Protein AF-A0A6V7IAX2-F1 (afdb_monomer_lite)

Structure (mmCIF, N/CA/C/O backbone):
data_AF-A0A6V7IAX2-F1
#
_entry.id   AF-A0A6V7IAX2-F1
#
loop_
_atom_site.group_PDB
_atom_site.id
_atom_site.type_symbol
_atom_site.label_atom_id
_atom_site.label_alt_id
_atom_site.label_comp_id
_atom_site.label_asym_id
_atom_site.label_entity_id
_atom_site.label_seq_id
_atom_site.pdbx_PDB_ins_code
_atom_site.Cartn_x
_atom_site.Cartn_y
_atom_site.Cartn_z
_atom_site.occupancy
_atom_site.B_iso_or_equiv
_atom_site.auth_seq_id
_atom_site.auth_comp_id
_atom_site.auth_asym_id
_atom_site.auth_atom_id
_atom_site.pdbx_PDB_model_num
ATOM 1 N N . MET A 1 1 ? 44.172 -17.782 -10.742 1.00 46.28 1 MET A N 1
ATOM 2 C CA . MET A 1 1 ? 43.265 -17.613 -9.588 1.00 46.28 1 MET A CA 1
ATOM 3 C C . MET A 1 1 ? 42.178 -16.641 -10.021 1.00 46.28 1 MET A C 1
ATOM 5 O O . MET A 1 1 ? 42.547 -15.514 -10.330 1.00 46.28 1 MET A O 1
ATOM 9 N N . PRO A 1 2 ? 40.907 -17.053 -10.176 1.00 46.06 2 PRO A N 1
ATOM 10 C CA . PRO A 1 2 ? 39.849 -16.120 -10.554 1.00 46.06 2 PRO A CA 1
ATOM 11 C C . PRO A 1 2 ? 39.593 -15.135 -9.404 1.00 46.06 2 PRO A C 1
ATOM 13 O O . PRO A 1 2 ? 39.773 -15.482 -8.233 1.00 46.06 2 PRO A O 1
ATOM 16 N N . SER A 1 3 ? 39.261 -13.893 -9.758 1.00 49.22 3 SER A N 1
ATOM 17 C CA . SER A 1 3 ? 39.127 -12.775 -8.825 1.00 49.22 3 SER A CA 1
ATOM 18 C C . SER A 1 3 ? 37.990 -13.016 -7.828 1.00 49.22 3 SER A C 1
ATOM 20 O O . SER A 1 3 ? 36.941 -13.562 -8.164 1.00 49.22 3 SER A O 1
ATOM 22 N N . ARG A 1 4 ? 38.195 -12.603 -6.575 1.00 54.78 4 ARG A N 1
ATOM 23 C CA . ARG A 1 4 ? 37.263 -12.811 -5.451 1.00 54.78 4 ARG A CA 1
ATOM 24 C C . ARG A 1 4 ? 35.978 -11.971 -5.571 1.00 54.78 4 ARG A C 1
ATOM 26 O O . ARG A 1 4 ? 35.063 -12.148 -4.769 1.00 54.78 4 ARG A O 1
ATOM 33 N N . ASP A 1 5 ? 35.906 -11.093 -6.568 1.00 54.31 5 ASP A N 1
ATOM 34 C CA . ASP A 1 5 ? 34.832 -10.116 -6.747 1.00 54.31 5 ASP A CA 1
ATOM 35 C C . ASP A 1 5 ? 33.701 -10.576 -7.683 1.00 54.31 5 ASP A C 1
ATOM 37 O O . ASP A 1 5 ? 32.591 -10.058 -7.575 1.00 54.31 5 ASP A O 1
ATOM 41 N N . ASP A 1 6 ? 33.905 -11.604 -8.517 1.00 52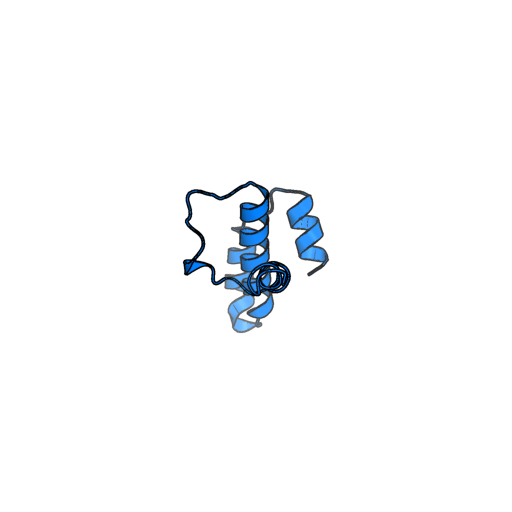.97 6 ASP A N 1
ATOM 42 C CA . ASP A 1 6 ? 32.878 -12.072 -9.469 1.00 52.97 6 ASP A CA 1
ATOM 43 C C . ASP A 1 6 ? 31.672 -12.759 -8.792 1.00 52.97 6 ASP A C 1
ATOM 45 O O . ASP A 1 6 ? 30.571 -12.799 -9.337 1.00 52.97 6 ASP A O 1
ATOM 49 N N . ASN A 1 7 ? 31.835 -13.263 -7.562 1.00 46.94 7 ASN A N 1
ATOM 50 C CA . ASN A 1 7 ? 30.770 -13.967 -6.828 1.00 46.94 7 ASN A CA 1
ATOM 51 C C . ASN A 1 7 ? 29.866 -13.018 -6.007 1.00 46.94 7 ASN A C 1
ATOM 53 O O . ASN A 1 7 ? 28.844 -13.424 -5.453 1.00 46.94 7 ASN A O 1
ATOM 57 N N . ARG A 1 8 ? 30.203 -11.725 -5.904 1.00 48.03 8 ARG A N 1
ATOM 58 C CA . ARG A 1 8 ? 29.406 -10.788 -5.092 1.00 48.03 8 ARG A CA 1
ATOM 59 C C . ARG A 1 8 ? 28.132 -10.318 -5.797 1.00 48.03 8 ARG A C 1
ATOM 61 O O . ARG A 1 8 ? 27.240 -9.815 -5.125 1.00 48.03 8 ARG A O 1
ATOM 68 N N . SER A 1 9 ? 28.027 -10.532 -7.107 1.00 50.06 9 SER A N 1
ATOM 69 C CA . SER A 1 9 ? 26.973 -9.979 -7.966 1.00 50.06 9 SER A CA 1
ATOM 70 C C . SER A 1 9 ? 25.652 -10.758 -7.938 1.00 50.06 9 SER A C 1
ATOM 72 O O . SER A 1 9 ? 24.606 -10.171 -8.180 1.00 50.06 9 SER A O 1
ATOM 74 N N . LEU A 1 10 ? 25.662 -12.054 -7.598 1.00 48.88 10 LEU A N 1
ATOM 75 C CA . LEU A 1 10 ? 24.450 -12.896 -7.634 1.00 48.88 10 LEU A CA 1
ATOM 76 C C . LEU A 1 10 ? 23.584 -12.795 -6.365 1.00 48.88 10 LEU A C 1
ATOM 78 O O . LEU A 1 10 ? 22.385 -13.059 -6.399 1.00 48.88 10 LEU A O 1
ATOM 82 N N . SER A 1 11 ? 24.176 -12.423 -5.225 1.00 53.06 11 SER A N 1
ATOM 83 C CA . SER A 1 11 ? 23.476 -12.374 -3.927 1.00 53.06 11 SER A CA 1
ATOM 84 C C . SER A 1 11 ? 22.829 -11.019 -3.619 1.00 53.06 11 SER A C 1
ATOM 86 O O . SER A 1 11 ? 21.937 -10.930 -2.774 1.00 53.06 11 SER A O 1
ATOM 88 N N . THR A 1 12 ? 23.247 -9.958 -4.309 1.00 54.00 12 THR A N 1
ATOM 89 C CA . THR A 1 12 ? 22.750 -8.588 -4.117 1.00 54.00 12 THR A CA 1
ATOM 90 C C . THR A 1 12 ? 21.463 -8.287 -4.876 1.00 54.00 12 THR A C 1
ATOM 92 O O . THR A 1 12 ? 20.764 -7.354 -4.484 1.00 54.00 12 THR A O 1
ATOM 95 N N . GLU A 1 13 ? 21.101 -9.072 -5.895 1.00 57.81 13 GLU A N 1
ATOM 96 C CA . GLU A 1 13 ? 19.896 -8.820 -6.704 1.00 57.81 13 GLU A CA 1
ATOM 97 C C . GLU A 1 13 ? 18.581 -8.970 -5.920 1.00 57.81 13 GLU A C 1
ATOM 99 O O . GLU A 1 13 ? 17.565 -8.395 -6.300 1.00 57.81 13 GLU A O 1
ATOM 104 N N . ARG A 1 14 ? 18.578 -9.706 -4.799 1.00 68.31 14 ARG A N 1
ATOM 105 C CA . ARG A 1 14 ? 17.367 -9.989 -3.998 1.00 68.31 14 ARG A CA 1
ATOM 106 C C . ARG A 1 14 ? 17.358 -9.325 -2.623 1.00 68.31 14 ARG A C 1
ATOM 108 O O . ARG A 1 14 ? 16.661 -9.777 -1.715 1.00 68.31 14 ARG A O 1
ATOM 115 N N . ARG A 1 15 ? 18.142 -8.265 -2.425 1.00 77.75 15 ARG A N 1
ATOM 116 C CA . ARG A 1 15 ? 18.112 -7.509 -1.167 1.00 77.75 15 ARG A CA 1
ATOM 117 C C . ARG A 1 15 ? 16.946 -6.524 -1.179 1.00 77.75 15 ARG A C 1
ATOM 119 O O . ARG A 1 15 ? 16.708 -5.856 -2.176 1.00 77.75 15 ARG A O 1
ATOM 126 N N . TRP A 1 16 ? 16.250 -6.378 -0.050 1.00 77.69 16 TRP A N 1
ATOM 127 C CA . TRP A 1 16 ? 15.273 -5.299 0.095 1.00 77.69 16 TRP A CA 1
ATOM 128 C C . TRP A 1 16 ? 15.957 -3.936 -0.074 1.00 77.69 16 TRP A C 1
ATOM 130 O O . TRP A 1 16 ? 16.901 -3.616 0.655 1.00 77.69 16 TRP A O 1
ATOM 140 N N . ILE A 1 17 ? 15.460 -3.142 -1.023 1.00 73.12 17 ILE A N 1
ATOM 141 C CA . ILE A 1 17 ? 15.964 -1.803 -1.323 1.00 73.12 17 ILE A CA 1
ATOM 142 C C . ILE A 1 17 ? 15.012 -0.757 -0.723 1.00 73.12 17 ILE A C 1
ATOM 144 O O . ILE A 1 17 ? 13.816 -0.744 -1.049 1.00 73.12 17 ILE A O 1
ATOM 148 N N . PRO A 1 18 ? 15.500 0.136 0.158 1.00 77.50 18 PRO A N 1
ATOM 149 C CA . PRO A 1 18 ? 14.662 1.171 0.730 1.00 77.50 18 PRO A CA 1
ATOM 150 C C . PRO A 1 18 ? 14.178 2.145 -0.346 1.00 77.50 18 PRO A C 1
ATOM 152 O O . PRO A 1 18 ? 14.966 2.574 -1.188 1.00 77.50 18 PRO A O 1
ATOM 155 N N . PRO A 1 19 ? 12.912 2.591 -0.295 1.00 71.12 19 PRO A N 1
ATOM 156 C CA . PRO A 1 19 ? 12.372 3.510 -1.295 1.00 71.12 19 PRO A CA 1
ATOM 157 C C . PRO A 1 19 ? 13.099 4.864 -1.336 1.00 71.12 19 PRO A C 1
ATOM 159 O O . PRO A 1 19 ? 13.071 5.524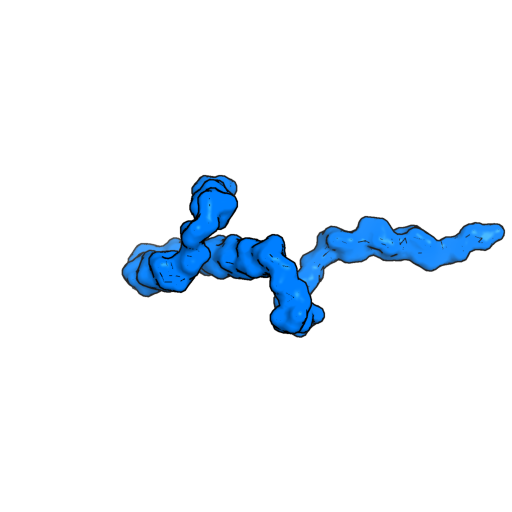 -2.365 1.00 71.12 19 PRO A O 1
ATOM 162 N N . SER A 1 20 ? 13.789 5.265 -0.261 1.00 75.75 20 SER A N 1
ATOM 163 C CA . SER A 1 20 ? 14.630 6.472 -0.230 1.00 75.75 20 SER A CA 1
ATOM 164 C C . SER A 1 20 ? 15.868 6.391 -1.129 1.00 75.75 20 SER A C 1
ATOM 166 O O . SER A 1 20 ? 16.440 7.423 -1.461 1.00 75.75 20 SER A O 1
ATOM 168 N N . THR A 1 21 ? 16.287 5.186 -1.521 1.00 72.56 21 THR A N 1
ATOM 169 C CA . THR A 1 21 ? 17.466 4.973 -2.378 1.00 72.56 21 THR A CA 1
ATOM 170 C C . THR A 1 21 ? 17.136 4.988 -3.871 1.00 72.56 21 THR A C 1
ATOM 172 O O . THR A 1 21 ? 18.037 5.116 -4.695 1.00 72.56 21 THR A O 1
ATOM 175 N N . ILE A 1 22 ? 15.850 4.909 -4.227 1.00 67.38 22 ILE A N 1
ATOM 176 C CA . ILE A 1 22 ? 15.371 4.932 -5.611 1.00 67.38 22 ILE A CA 1
ATOM 177 C C . ILE A 1 22 ? 15.090 6.387 -6.005 1.00 67.38 22 ILE A C 1
ATOM 179 O O . ILE A 1 22 ? 14.226 7.046 -5.422 1.00 67.38 22 ILE A O 1
ATOM 183 N N . ARG A 1 23 ? 15.832 6.911 -6.991 1.00 63.03 23 ARG A N 1
ATOM 184 C CA . ARG A 1 23 ? 15.592 8.257 -7.534 1.00 63.03 23 ARG A CA 1
ATOM 185 C C . ARG A 1 23 ? 14.259 8.286 -8.283 1.00 63.03 23 ARG A C 1
ATOM 187 O O . ARG A 1 23 ? 13.965 7.387 -9.067 1.00 63.03 23 ARG A O 1
ATOM 194 N N . ARG A 1 24 ? 13.467 9.339 -8.057 1.00 57.75 24 ARG A N 1
ATOM 195 C CA . ARG A 1 24 ? 12.120 9.507 -8.634 1.00 57.75 24 ARG A CA 1
ATOM 196 C C . ARG A 1 24 ? 12.105 9.683 -10.155 1.00 57.75 24 ARG A C 1
ATOM 198 O O . ARG A 1 24 ? 11.046 9.611 -10.763 1.00 57.75 24 ARG A O 1
ATOM 205 N N . ASP A 1 25 ? 13.264 9.857 -10.770 1.00 57.03 25 ASP A N 1
ATOM 206 C CA . ASP A 1 25 ? 13.370 10.236 -12.179 1.00 57.03 25 ASP A CA 1
ATOM 207 C C . ASP A 1 25 ? 13.496 9.008 -13.107 1.00 57.03 25 ASP A C 1
ATOM 209 O O . ASP A 1 25 ? 13.520 9.149 -14.324 1.00 57.03 25 ASP A O 1
ATOM 213 N N . ALA A 1 26 ? 13.533 7.791 -12.538 1.00 56.50 26 ALA A N 1
ATOM 214 C CA . ALA A 1 26 ? 13.702 6.516 -13.249 1.00 56.50 26 ALA A CA 1
ATOM 215 C C . ALA A 1 26 ? 12.505 5.552 -13.078 1.00 56.50 26 ALA A C 1
ATOM 217 O O . ALA A 1 26 ? 12.665 4.330 -13.037 1.00 56.50 26 ALA A O 1
ATOM 218 N N . PHE A 1 27 ? 11.283 6.074 -12.925 1.00 58.72 27 PHE A N 1
ATOM 219 C CA . PHE A 1 27 ? 10.089 5.227 -12.833 1.00 58.72 27 PHE A CA 1
ATOM 220 C C . PHE A 1 27 ? 9.672 4.711 -14.218 1.00 58.72 27 PHE A C 1
ATOM 222 O O . PHE A 1 27 ? 8.920 5.379 -14.932 1.00 58.72 27 PHE A O 1
ATOM 229 N N . THR A 1 28 ? 10.117 3.500 -14.565 1.00 67.88 28 THR A N 1
ATOM 230 C CA . THR A 1 28 ? 9.492 2.687 -15.619 1.00 67.88 28 THR A CA 1
ATOM 231 C C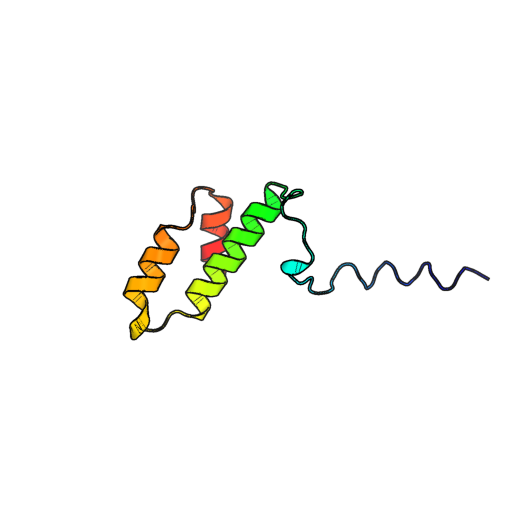 . THR A 1 28 ? 8.023 2.396 -15.251 1.00 67.88 28 THR A C 1
ATOM 233 O O . THR A 1 28 ? 7.654 2.493 -14.071 1.00 67.88 28 THR A O 1
ATOM 236 N N . PRO A 1 29 ? 7.143 2.083 -16.219 1.00 65.12 29 PRO A N 1
ATOM 237 C CA . PRO A 1 29 ? 5.747 1.741 -15.932 1.00 65.12 29 PRO A CA 1
ATOM 238 C C . PRO A 1 29 ? 5.593 0.595 -14.912 1.00 65.12 29 PRO A C 1
ATOM 240 O O . PRO A 1 29 ? 4.680 0.634 -14.088 1.00 65.12 29 PRO A O 1
ATOM 243 N N . GLU A 1 30 ? 6.526 -0.356 -14.868 1.00 66.38 30 GLU A N 1
ATOM 244 C CA . GLU A 1 30 ? 6.557 -1.452 -13.888 1.00 66.38 30 GLU A CA 1
ATOM 245 C C . GLU A 1 30 ? 6.787 -0.927 -12.461 1.00 66.38 30 GLU A C 1
ATOM 247 O O . GLU A 1 30 ? 6.045 -1.272 -11.541 1.00 66.38 30 GLU A O 1
ATOM 252 N N . ASN A 1 31 ? 7.727 0.009 -12.285 1.00 72.88 31 ASN A N 1
ATOM 253 C CA . ASN A 1 31 ? 8.005 0.627 -10.985 1.00 72.88 31 ASN A CA 1
ATOM 254 C C . ASN A 1 31 ? 6.810 1.450 -10.461 1.00 72.88 31 ASN A C 1
ATOM 256 O O . ASN A 1 31 ? 6.648 1.615 -9.247 1.00 72.88 31 ASN A O 1
ATOM 260 N N . ARG A 1 32 ? 5.965 1.984 -11.358 1.00 75.31 32 ARG A N 1
ATOM 261 C CA . ARG A 1 32 ? 4.726 2.688 -10.975 1.00 75.31 32 ARG A CA 1
ATOM 262 C C . ARG A 1 32 ? 3.684 1.716 -10.430 1.00 75.31 32 ARG A 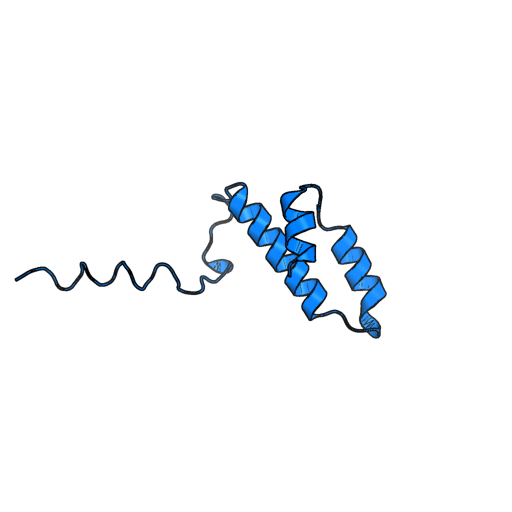C 1
ATOM 264 O O . ARG A 1 32 ? 3.077 2.005 -9.399 1.00 75.31 32 ARG A O 1
ATOM 271 N N . ASN A 1 33 ? 3.523 0.559 -11.068 1.00 77.50 33 ASN A N 1
ATOM 272 C CA . ASN A 1 33 ? 2.612 -0.481 -10.595 1.00 77.50 33 ASN A CA 1
ATOM 273 C C . ASN A 1 33 ? 3.057 -1.017 -9.227 1.00 77.50 33 ASN A C 1
ATOM 275 O O . ASN A 1 33 ? 2.244 -1.092 -8.309 1.00 77.50 33 ASN A O 1
ATOM 279 N N . ASP A 1 34 ? 4.354 -1.272 -9.038 1.00 78.56 34 ASP A N 1
ATOM 280 C CA . ASP A 1 34 ? 4.912 -1.694 -7.745 1.00 78.56 34 ASP A CA 1
ATOM 281 C C . ASP A 1 34 ? 4.678 -0.666 -6.636 1.00 78.56 34 ASP A C 1
ATOM 283 O O . ASP A 1 34 ? 4.353 -1.013 -5.495 1.00 78.56 34 ASP A O 1
ATOM 287 N N . PHE A 1 35 ? 4.806 0.623 -6.953 1.00 80.06 35 PHE A N 1
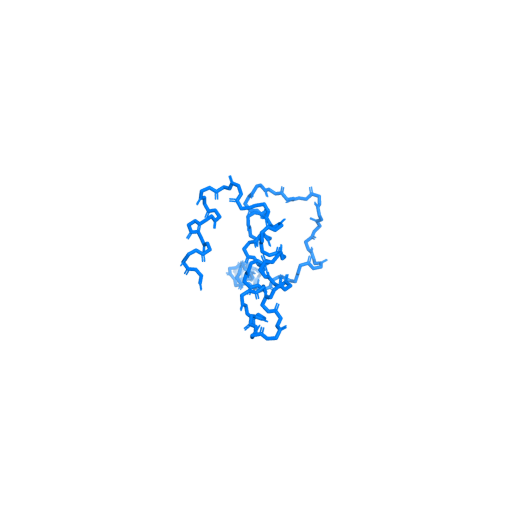ATOM 288 C CA . PHE A 1 35 ? 4.481 1.686 -6.010 1.00 80.06 35 PHE A CA 1
ATOM 289 C C . PHE A 1 35 ? 3.003 1.646 -5.598 1.00 80.06 35 PHE A C 1
ATOM 291 O O . PHE A 1 35 ? 2.685 1.761 -4.408 1.00 80.06 35 PHE A O 1
ATOM 298 N N . ILE A 1 36 ? 2.108 1.431 -6.563 1.00 82.00 36 ILE A N 1
ATOM 299 C CA . ILE A 1 36 ? 0.671 1.306 -6.319 1.00 82.00 36 ILE A CA 1
ATOM 300 C C . ILE A 1 36 ? 0.375 0.072 -5.455 1.00 82.00 36 ILE A C 1
ATOM 302 O O . ILE A 1 36 ? -0.279 0.212 -4.420 1.00 82.00 36 ILE A O 1
ATOM 306 N N . PHE A 1 37 ? 0.930 -1.100 -5.779 1.00 81.88 37 PHE A N 1
ATOM 307 C CA . PHE A 1 37 ? 0.755 -2.319 -4.982 1.00 81.88 37 PHE A CA 1
ATOM 308 C C . PHE A 1 37 ? 1.235 -2.152 -3.541 1.00 81.88 37 PHE A C 1
ATOM 310 O O . PHE A 1 37 ? 0.546 -2.546 -2.600 1.00 81.88 37 PHE A O 1
ATOM 317 N N . ARG A 1 38 ? 2.382 -1.496 -3.329 1.00 84.56 38 ARG A N 1
ATOM 318 C CA . ARG A 1 38 ? 2.882 -1.204 -1.976 1.00 84.56 38 ARG A CA 1
ATOM 319 C C . ARG A 1 38 ? 1.939 -0.292 -1.197 1.00 84.56 38 ARG A C 1
ATOM 321 O O . ARG A 1 38 ? 1.772 -0.492 0.008 1.00 84.56 38 ARG A O 1
ATOM 328 N N . LYS A 1 39 ? 1.325 0.692 -1.861 1.00 84.38 39 LYS A N 1
ATOM 329 C CA . LYS A 1 39 ? 0.341 1.587 -1.242 1.00 84.38 39 LYS A CA 1
ATOM 330 C C . LYS A 1 39 ? -0.935 0.829 -0.875 1.00 84.38 39 LYS A C 1
ATOM 332 O O . LYS A 1 39 ? -1.369 0.942 0.269 1.00 84.38 39 LYS A O 1
ATOM 337 N N . VAL A 1 40 ? -1.469 0.009 -1.782 1.00 85.94 40 VAL A N 1
ATOM 338 C CA . VAL A 1 40 ? -2.652 -0.828 -1.519 1.00 85.94 40 VAL A CA 1
ATOM 339 C C . VAL A 1 40 ? -2.392 -1.794 -0.363 1.00 85.94 40 VAL A C 1
ATOM 341 O O . VAL A 1 40 ? -3.132 -1.778 0.617 1.00 85.94 40 VAL A O 1
ATOM 344 N N . ARG A 1 41 ? -1.279 -2.537 -0.388 1.00 86.19 41 ARG A N 1
ATOM 345 C CA . ARG A 1 41 ? -0.882 -3.436 0.709 1.00 86.19 41 ARG A CA 1
ATOM 346 C C . ARG A 1 41 ? -0.731 -2.694 2.039 1.00 86.19 41 ARG A C 1
ATOM 348 O O . ARG A 1 41 ? -1.102 -3.205 3.088 1.00 86.19 41 ARG A O 1
ATOM 355 N N . GLY A 1 42 ? -0.207 -1.468 2.014 1.00 87.81 42 GLY A N 1
ATOM 356 C CA . GLY A 1 42 ? -0.111 -0.614 3.197 1.00 87.81 42 GLY A CA 1
ATOM 357 C C . GLY A 1 42 ? -1.466 -0.181 3.766 1.00 87.81 42 GLY A C 1
ATOM 358 O O . GLY A 1 42 ? -1.580 -0.047 4.983 1.00 87.81 42 GLY A O 1
ATOM 359 N N . ILE A 1 43 ? -2.472 0.036 2.913 1.00 86.88 43 ILE A N 1
ATOM 360 C CA . ILE A 1 43 ? -3.851 0.354 3.313 1.00 86.88 43 ILE A CA 1
ATOM 361 C C . ILE A 1 43 ? -4.524 -0.891 3.900 1.00 86.88 43 ILE A C 1
ATOM 363 O O . ILE A 1 43 ? -5.038 -0.822 5.014 1.00 86.88 43 ILE A O 1
ATOM 367 N N . LEU A 1 44 ? -4.448 -2.029 3.200 1.00 85.69 44 LEU A N 1
ATOM 368 C CA . LEU A 1 44 ? -5.024 -3.305 3.638 1.00 85.69 44 LEU A CA 1
ATOM 369 C C . LEU A 1 44 ? -4.429 -3.774 4.975 1.00 85.69 44 LEU A C 1
ATOM 371 O O . LEU A 1 44 ? -5.171 -4.106 5.892 1.00 85.69 44 LEU A O 1
ATOM 375 N N . ASN A 1 45 ? -3.107 -3.680 5.155 1.00 88.12 45 ASN A N 1
ATOM 376 C CA . ASN A 1 45 ? -2.447 -4.039 6.419 1.00 88.12 45 ASN A CA 1
ATOM 377 C C . ASN A 1 45 ? -2.822 -3.131 7.600 1.00 88.12 45 ASN A C 1
ATOM 379 O O . ASN A 1 45 ? -2.551 -3.471 8.749 1.00 88.12 45 ASN A O 1
ATOM 383 N N . LYS A 1 46 ? -3.375 -1.946 7.334 1.00 88.81 46 LYS A N 1
ATOM 384 C CA . LYS A 1 46 ? -3.820 -0.995 8.361 1.00 88.81 46 LYS A CA 1
ATOM 385 C C . LYS A 1 46 ? -5.334 -1.007 8.540 1.00 88.81 46 LYS A C 1
ATOM 387 O O . LYS A 1 46 ? -5.842 -0.176 9.294 1.00 88.81 46 LYS A O 1
ATOM 392 N N . LEU A 1 47 ? -6.041 -1.898 7.844 1.00 86.12 47 LEU A N 1
ATOM 393 C CA . LEU A 1 47 ? -7.491 -1.961 7.857 1.00 86.12 47 LEU A CA 1
ATOM 394 C C . LEU A 1 47 ? -7.973 -2.396 9.242 1.00 86.12 47 LEU A C 1
ATOM 396 O O . LEU A 1 47 ? -7.853 -3.552 9.636 1.00 86.12 47 LEU A O 1
ATOM 400 N N . THR A 1 48 ? -8.519 -1.440 9.983 1.00 89.56 48 THR A N 1
ATOM 401 C CA . THR A 1 48 ? -9.220 -1.676 11.244 1.00 89.56 48 THR A CA 1
ATOM 402 C C . THR A 1 48 ? -10.629 -1.098 11.146 1.00 89.56 48 THR A C 1
ATOM 404 O O . THR A 1 48 ? -10.828 -0.143 10.384 1.00 89.56 48 THR A O 1
ATOM 407 N N . PRO A 1 49 ? -11.612 -1.618 11.908 1.00 87.56 49 PRO A N 1
ATOM 408 C CA . PRO A 1 49 ? -12.988 -1.116 11.864 1.00 87.56 49 PRO A CA 1
ATOM 409 C C . PRO A 1 49 ? -13.072 0.402 12.079 1.00 87.56 49 PRO A C 1
ATOM 411 O O . PRO A 1 49 ? -13.749 1.109 11.341 1.00 87.56 49 PRO A O 1
ATOM 414 N N . GLU A 1 50 ? -12.282 0.919 13.020 1.00 92.06 50 GLU A N 1
ATOM 415 C CA . GLU A 1 50 ? -12.214 2.340 13.381 1.00 92.06 50 GLU A CA 1
ATOM 416 C C . GLU A 1 50 ? -11.718 3.237 12.236 1.00 92.06 50 GLU A C 1
ATOM 418 O O . GLU A 1 50 ? -12.085 4.406 12.139 1.00 92.06 50 GLU A O 1
ATOM 423 N N . LYS A 1 51 ? -10.853 2.704 11.366 1.00 88.88 51 LYS A N 1
ATOM 424 C CA . LYS A 1 51 ? -10.202 3.458 10.284 1.00 88.88 51 LYS A CA 1
ATOM 425 C C . LYS A 1 51 ? -10.774 3.125 8.910 1.00 88.88 51 LYS A C 1
ATOM 427 O O . LYS A 1 51 ? -10.324 3.705 7.922 1.00 88.88 51 LYS A O 1
ATOM 432 N N . PHE A 1 52 ? -11.774 2.244 8.839 1.00 87.06 52 PHE A N 1
ATOM 433 C CA . PHE A 1 52 ? -12.327 1.714 7.596 1.00 87.06 52 PHE A CA 1
ATOM 434 C C . PHE A 1 52 ? -12.772 2.818 6.637 1.00 87.06 52 PHE A C 1
ATOM 436 O O . PHE A 1 52 ? -12.305 2.855 5.506 1.00 87.06 52 PHE A O 1
ATOM 443 N N . ALA A 1 53 ? -13.595 3.764 7.099 1.00 87.75 53 ALA A N 1
ATOM 444 C CA . ALA A 1 53 ? -14.130 4.827 6.246 1.00 87.75 53 ALA A CA 1
ATOM 445 C C . ALA A 1 53 ? -13.033 5.714 5.636 1.00 87.75 53 ALA A C 1
ATOM 447 O O . ALA A 1 53 ? -13.152 6.182 4.507 1.00 87.75 53 ALA A O 1
ATOM 448 N N . LYS A 1 54 ? -11.938 5.946 6.365 1.00 89.88 54 LYS A N 1
ATOM 449 C CA . LYS A 1 54 ? -10.807 6.721 5.848 1.00 89.88 54 LYS A CA 1
ATOM 450 C C . LYS A 1 54 ? -9.988 5.900 4.852 1.00 89.88 54 LYS A C 1
ATOM 452 O O . LYS A 1 54 ? -9.658 6.391 3.779 1.00 89.88 54 LYS A O 1
ATOM 457 N N . LEU A 1 55 ? -9.685 4.653 5.204 1.00 87.62 55 LEU A N 1
ATOM 458 C CA . LEU A 1 55 ? -8.851 3.760 4.402 1.00 87.62 55 LEU A CA 1
ATOM 459 C C . LEU A 1 55 ? -9.543 3.303 3.112 1.00 87.62 55 LEU A C 1
ATOM 461 O O . LEU A 1 55 ? -8.872 3.169 2.094 1.00 87.62 55 LEU A O 1
ATOM 465 N N . SER A 1 56 ? -10.867 3.131 3.119 1.00 85.19 56 SER A N 1
ATOM 466 C CA . SER A 1 56 ? -11.649 2.831 1.917 1.00 85.19 56 SER A CA 1
ATOM 467 C C . SER A 1 56 ? -11.633 4.005 0.938 1.00 85.19 56 SER A C 1
ATOM 469 O O . SER A 1 56 ? -11.361 3.813 -0.243 1.00 85.19 56 SER A O 1
ATOM 471 N N . ASN A 1 57 ? -11.813 5.235 1.428 1.00 87.25 57 ASN A N 1
ATOM 472 C CA . ASN A 1 57 ? -11.670 6.444 0.617 1.00 87.25 57 ASN A CA 1
ATOM 473 C C . ASN A 1 57 ? -10.244 6.615 0.074 1.00 87.25 57 ASN A C 1
ATOM 475 O O . ASN A 1 57 ? -10.067 7.006 -1.077 1.00 87.25 57 ASN A O 1
ATOM 479 N N . ASP A 1 58 ? -9.222 6.315 0.879 1.00 85.62 58 ASP A N 1
ATOM 480 C CA . ASP A 1 58 ? -7.829 6.358 0.429 1.00 85.62 58 ASP A CA 1
ATOM 481 C C . ASP A 1 58 ? -7.545 5.303 -0.647 1.00 85.62 58 ASP A C 1
ATOM 483 O O . ASP A 1 58 ? -6.784 5.592 -1.569 1.00 85.62 58 ASP A O 1
ATOM 487 N N . LEU A 1 59 ? -8.170 4.122 -0.565 1.00 82.62 59 LEU A N 1
ATOM 488 C CA . LEU A 1 59 ? -8.068 3.072 -1.579 1.00 82.62 59 LEU A CA 1
ATOM 489 C C . LEU A 1 59 ? -8.754 3.479 -2.888 1.00 82.62 59 LEU A C 1
ATOM 491 O O . LEU A 1 59 ? -8.170 3.305 -3.950 1.00 82.62 59 LEU A O 1
ATOM 495 N N . LEU A 1 60 ? -9.944 4.081 -2.813 1.00 80.25 60 LEU A N 1
ATOM 496 C CA . LEU A 1 60 ? -10.682 4.578 -3.982 1.00 80.25 60 LEU A CA 1
ATOM 497 C C . LEU A 1 60 ? -9.955 5.718 -4.711 1.00 80.25 60 LEU A C 1
ATOM 499 O O . LEU A 1 60 ? -10.122 5.889 -5.912 1.00 80.25 60 LEU A O 1
ATOM 503 N N . LYS A 1 61 ? -9.134 6.494 -3.994 1.00 82.25 61 LYS A N 1
ATOM 504 C CA . LYS A 1 61 ? -8.277 7.543 -4.574 1.00 82.25 61 LYS A CA 1
ATOM 505 C C . LYS A 1 61 ? -7.006 7.002 -5.226 1.00 82.25 61 LYS A C 1
ATOM 507 O O . LYS A 1 61 ? -6.270 7.773 -5.841 1.00 82.25 61 LYS A O 1
ATOM 512 N N . VAL A 1 62 ? -6.674 5.725 -5.039 1.00 79.44 62 VAL A N 1
ATOM 513 C CA . VAL A 1 62 ? -5.579 5.101 -5.783 1.00 79.44 62 VAL A CA 1
ATOM 514 C C . VAL A 1 62 ? -6.076 4.856 -7.204 1.00 79.44 62 VAL A C 1
ATOM 516 O O . VAL A 1 62 ? -7.142 4.284 -7.398 1.00 79.44 62 VAL A O 1
ATOM 519 N N . GLU A 1 63 ? -5.312 5.292 -8.204 1.00 67.00 63 GLU A N 1
ATOM 520 C CA . GLU A 1 63 ? -5.607 5.037 -9.615 1.00 67.00 63 GLU A CA 1
ATOM 521 C C . GLU A 1 63 ? -5.459 3.537 -9.927 1.00 67.00 63 GLU A C 1
ATOM 523 O O . GLU A 1 63 ? -4.421 3.072 -10.392 1.00 67.00 63 GLU A O 1
ATOM 528 N N . LEU A 1 64 ? -6.511 2.758 -9.663 1.00 65.31 64 LEU A N 1
ATOM 529 C CA . LEU A 1 64 ? -6.616 1.328 -9.985 1.00 65.31 64 LEU A CA 1
ATOM 530 C C . LEU A 1 64 ? -7.015 1.104 -11.459 1.00 65.31 64 LEU A C 1
ATOM 532 O O . LEU A 1 64 ? -7.697 0.141 -11.790 1.00 65.31 64 LEU A O 1
ATOM 536 N N . ASN A 1 65 ? -6.607 2.002 -12.358 1.00 65.50 65 ASN A N 1
ATOM 537 C CA . ASN A 1 65 ? -7.100 2.088 -13.740 1.00 65.50 65 ASN A CA 1
ATOM 538 C C . ASN A 1 65 ? -6.525 1.014 -14.685 1.00 65.50 65 ASN A C 1
ATOM 540 O O . ASN A 1 65 ? -6.783 1.042 -15.885 1.00 65.50 65 ASN A O 1
ATOM 544 N N . SER A 1 66 ? -5.715 0.090 -14.168 1.00 69.56 66 SER A N 1
ATOM 545 C CA . SER A 1 66 ? -5.064 -0.961 -14.947 1.00 69.56 66 SER A CA 1
ATOM 546 C C . SER A 1 66 ? -5.572 -2.331 -14.509 1.00 69.56 66 SER A C 1
ATOM 548 O O . SER A 1 66 ? -5.554 -2.650 -13.319 1.00 69.56 66 SER A O 1
ATOM 550 N N . ASP A 1 67 ? -5.975 -3.158 -15.477 1.00 68.69 67 ASP A N 1
ATOM 551 C CA . ASP A 1 67 ? -6.413 -4.550 -15.276 1.00 68.69 67 ASP A CA 1
ATOM 552 C C . ASP A 1 67 ? -5.391 -5.367 -14.464 1.00 68.69 67 ASP A C 1
ATOM 554 O O . ASP A 1 67 ? -5.756 -6.159 -13.595 1.00 68.69 67 ASP A O 1
ATOM 558 N N . VAL A 1 68 ? -4.100 -5.091 -14.669 1.00 66.56 68 VAL A N 1
ATOM 559 C CA . VAL A 1 68 ? -2.992 -5.719 -13.936 1.00 66.56 68 VAL A CA 1
ATOM 560 C C . VAL A 1 68 ? -3.029 -5.360 -12.451 1.00 66.56 68 VAL A C 1
ATOM 562 O O . VAL A 1 68 ? -2.798 -6.217 -11.600 1.00 66.56 68 VAL A O 1
ATOM 565 N N . ILE A 1 69 ? -3.351 -4.106 -12.124 1.00 67.19 69 ILE A N 1
ATOM 566 C CA . ILE A 1 69 ? -3.438 -3.641 -10.737 1.00 67.19 69 ILE A CA 1
ATOM 567 C C . ILE A 1 69 ? -4.668 -4.243 -10.066 1.00 67.19 69 ILE A C 1
ATOM 569 O O . ILE A 1 69 ? -4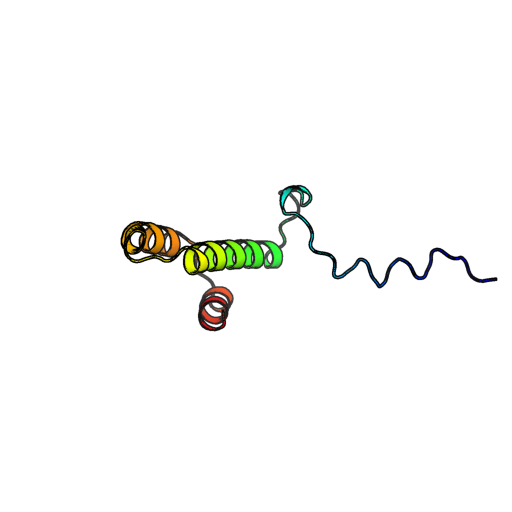.564 -4.739 -8.950 1.00 67.19 69 ILE A O 1
ATOM 573 N N . LEU A 1 70 ? -5.811 -4.275 -10.751 1.00 69.44 70 LEU A N 1
ATOM 574 C CA . LEU A 1 70 ? -7.039 -4.832 -10.187 1.00 69.44 70 LEU A CA 1
ATOM 575 C C . LEU A 1 70 ? -6.897 -6.335 -9.890 1.00 69.44 70 LEU A C 1
ATOM 577 O O . LEU A 1 70 ? -7.216 -6.780 -8.788 1.00 69.44 70 LEU A O 1
ATOM 581 N N . LYS A 1 71 ? -6.330 -7.103 -10.829 1.00 72.00 71 LYS A N 1
ATOM 582 C CA . LYS A 1 71 ? -6.023 -8.529 -10.630 1.00 72.00 71 LYS A CA 1
ATOM 583 C C . LYS A 1 71 ? -4.973 -8.749 -9.542 1.00 72.00 71 LYS A C 1
ATOM 585 O O . LYS A 1 71 ? -5.122 -9.657 -8.731 1.00 72.00 71 LYS A O 1
ATOM 590 N N . GLY A 1 72 ? -3.938 -7.909 -9.494 1.00 66.44 72 GLY A N 1
ATOM 591 C CA . GLY A 1 72 ? -2.884 -8.013 -8.486 1.00 66.44 72 GLY A CA 1
ATOM 592 C C . GLY A 1 72 ? -3.356 -7.670 -7.070 1.00 66.44 72 GLY A C 1
ATOM 593 O O . GLY A 1 72 ? -2.878 -8.270 -6.117 1.00 66.44 72 GLY A O 1
ATOM 594 N N . VAL A 1 73 ? -4.325 -6.762 -6.914 1.00 68.25 73 VAL A N 1
ATOM 595 C CA . VAL A 1 73 ? -4.930 -6.447 -5.608 1.00 68.25 73 VAL A CA 1
ATOM 596 C C . VAL A 1 73 ? -5.796 -7.595 -5.085 1.00 68.25 73 VAL A C 1
ATOM 598 O O . VAL A 1 73 ? -5.817 -7.810 -3.883 1.00 68.25 73 VAL A O 1
ATOM 601 N N . ILE A 1 74 ? -6.472 -8.346 -5.960 1.00 64.62 74 ILE A N 1
ATOM 602 C CA . ILE A 1 74 ? -7.281 -9.518 -5.569 1.00 64.62 74 ILE A CA 1
ATOM 603 C C . ILE A 1 74 ? -6.398 -10.694 -5.115 1.00 64.62 74 ILE A C 1
ATOM 605 O O . ILE A 1 74 ? -6.834 -11.512 -4.310 1.00 64.62 74 ILE A O 1
ATOM 609 N N . LEU A 1 75 ? -5.173 -10.794 -5.642 1.00 65.44 75 LEU A N 1
ATOM 610 C CA . LEU A 1 75 ? -4.227 -11.869 -5.323 1.00 65.44 75 LEU A CA 1
ATOM 611 C C . LEU A 1 75 ? -3.393 -11.601 -4.050 1.00 65.44 75 LEU A C 1
ATOM 613 O O . LEU A 1 75 ? -2.747 -12.522 -3.550 1.00 65.44 75 LEU A O 1
ATOM 617 N N . LEU A 1 76 ? -3.368 -10.355 -3.564 1.00 60.97 76 LEU A N 1
ATOM 618 C CA . LEU A 1 76 ? -2.655 -9.920 -2.353 1.00 60.97 76 LEU A CA 1
ATOM 619 C C . LEU A 1 76 ? -3.436 -10.237 -1.074 1.00 60.97 76 LEU A C 1
ATOM 621 O O . LEU A 1 76 ? -2.756 -10.591 -0.084 1.00 60.97 76 LEU A O 1
#

Sequence (76 aa):
MPSRDDNRSLSTERRWIPPSTIRRDAFTPENRNDFIFRKVRGILNKLTPEKFAKLSNDLLKVELNSDVILKGVILL

InterPro domains:
  IPR016024 Armadillo-type fold [SSF48371] (32-74)

Organism: NCBI:txid1563983

Foldseek 3Di:
DDDPPPVVPPPPVPDDDDPVVDDPVPDDVVNVLVVLLVLLVVLVVPDDPVCPVVSVVVNVPRCCVDPVSVVSSVVD

pLDDT: mean 71.82, std 13.18, range [46.06, 92.06]

Radius of gyration: 17.74 Å; chains: 1; bounding box: 57×28×29 Å

Secondary structure (DSSP, 8-state):
---TTGGGTTTSTTSPPPGGGS-GGG--HHHHHHHHHHHHHHHHTT--GGGHHHHHHHHHTS---SHHHHHHHHH-